Protein AF-A0A6J6IIJ8-F1 (afdb_monomer_lite)

pLDDT: mean 78.26, std 12.88, range [45.81, 94.62]

Secondary structure (DSSP, 8-state):
-HHHHHHHHHHHHHHHHHHHHHHHHHHTS-GGGHHHHHHHHHHHHHHHHHHHHHHHHHHHHHHHHHHHHHH-TT-PPTT--HHHHHH-THHHHTS-HHHHHHHHHHHHHHHHHHHHHHHHHHHHHHHHHHTS--PPP--HHHHHHHHH-PPP-

Sequence (153 aa):
MYYSLAMLLLGYGFGNTTQVLVLAAQNAVERKDIGVATSTATFMRQMGGTFGIAVFGSILVGTLTTSLAAAFPTGPPAGVSADRLTGSPAVIQQLPDVARIPVIDSFIHAIQTTFTWAIPVLIAAFILSLFLKEIRLAGRDDVVATAEEPAPA

Structure (mmCIF, N/CA/C/O backbone):
data_AF-A0A6J6IIJ8-F1
#
_entry.id   AF-A0A6J6IIJ8-F1
#
loop_
_atom_site.group_PDB
_atom_site.id
_atom_site.type_symbol
_atom_site.label_atom_id
_atom_site.label_alt_id
_atom_site.label_comp_id
_atom_site.label_asym_id
_atom_site.label_entity_id
_atom_site.label_seq_id
_atom_site.pdbx_PDB_ins_code
_atom_site.Cartn_x
_atom_site.Cartn_y
_atom_site.Cartn_z
_atom_site.occupancy
_atom_site.B_iso_or_equiv
_atom_site.auth_seq_id
_atom_site.auth_comp_id
_atom_site.auth_asym_id
_atom_site.auth_atom_id
_atom_site.pdbx_PDB_model_num
ATOM 1 N N . MET A 1 1 ? -16.213 11.006 -16.568 1.00 66.69 1 MET A N 1
ATOM 2 C CA . MET A 1 1 ? -17.469 10.683 -15.855 1.00 66.69 1 MET A CA 1
ATOM 3 C C . MET A 1 1 ? -17.392 9.337 -15.129 1.00 66.69 1 MET A C 1
ATOM 5 O O . MET A 1 1 ? -17.560 9.339 -13.921 1.00 66.69 1 MET A O 1
ATOM 9 N N . TYR A 1 2 ? -17.043 8.224 -15.794 1.00 79.31 2 TYR A N 1
ATOM 10 C CA . TYR A 1 2 ? -16.828 6.916 -15.135 1.00 79.31 2 TYR A CA 1
ATOM 11 C C . TYR A 1 2 ? -15.778 6.952 -14.004 1.00 79.31 2 TYR A C 1
ATOM 13 O O . TYR A 1 2 ? -16.074 6.587 -12.871 1.00 79.31 2 TYR A O 1
ATOM 21 N N . TYR A 1 3 ? -14.581 7.487 -14.277 1.00 76.44 3 TYR A N 1
ATOM 22 C CA . TYR A 1 3 ? -13.510 7.605 -13.275 1.00 76.44 3 TYR A CA 1
ATOM 23 C C . TYR A 1 3 ? -13.898 8.467 -12.064 1.00 76.44 3 TYR A C 1
ATOM 25 O O . TYR A 1 3 ? -13.532 8.160 -10.935 1.00 76.44 3 TYR A O 1
ATOM 33 N N . SER A 1 4 ? -14.680 9.524 -12.295 1.00 83.25 4 SER A N 1
ATOM 34 C CA . SER A 1 4 ? -15.170 10.435 -11.257 1.00 83.25 4 SER A CA 1
ATOM 35 C C . SER A 1 4 ? -16.128 9.723 -10.297 1.00 83.25 4 SER A C 1
ATOM 37 O O . SER A 1 4 ? -16.014 9.874 -9.084 1.00 83.25 4 SER A O 1
ATOM 39 N N . LEU A 1 5 ? -17.037 8.905 -10.839 1.00 87.25 5 LEU A N 1
ATOM 40 C CA . LEU A 1 5 ? -17.979 8.109 -10.052 1.00 87.25 5 LEU A CA 1
ATOM 41 C C . LEU A 1 5 ? -17.260 7.018 -9.244 1.00 87.25 5 LEU A C 1
ATOM 43 O O . LEU A 1 5 ? -17.572 6.818 -8.072 1.00 87.25 5 LEU A O 1
ATOM 47 N N . ALA A 1 6 ? -16.257 6.368 -9.840 1.00 79.50 6 ALA A N 1
ATOM 48 C CA . ALA A 1 6 ? -15.433 5.376 -9.152 1.00 79.50 6 ALA A CA 1
ATOM 49 C C . ALA A 1 6 ? -14.661 5.984 -7.967 1.00 79.50 6 ALA A C 1
ATOM 51 O O . ALA A 1 6 ? -14.645 5.399 -6.886 1.00 79.50 6 ALA A O 1
ATOM 52 N N . MET A 1 7 ? -14.076 7.177 -8.135 1.00 81.94 7 MET A N 1
ATOM 53 C CA . MET A 1 7 ? -13.394 7.878 -7.039 1.00 81.94 7 MET A CA 1
ATOM 54 C C . MET A 1 7 ? -14.350 8.329 -5.930 1.00 81.94 7 MET A C 1
ATOM 56 O O . MET A 1 7 ? -13.981 8.269 -4.758 1.00 81.94 7 MET A O 1
ATOM 60 N N . LEU A 1 8 ? -15.580 8.726 -6.273 1.00 86.88 8 LEU A N 1
ATOM 61 C CA . LEU A 1 8 ? -16.597 9.103 -5.289 1.00 86.88 8 LEU A CA 1
ATOM 62 C C . LEU A 1 8 ? -17.018 7.899 -4.433 1.00 86.88 8 LEU A C 1
ATOM 64 O O . LEU A 1 8 ? -17.037 8.001 -3.208 1.00 86.88 8 LEU A O 1
ATOM 68 N N . LEU A 1 9 ? -17.284 6.747 -5.058 1.00 83.00 9 LEU A N 1
ATOM 69 C CA . LEU A 1 9 ? -17.618 5.505 -4.349 1.00 83.00 9 LEU A CA 1
ATOM 70 C C . LEU A 1 9 ? -16.466 5.023 -3.455 1.00 83.00 9 LEU A C 1
ATOM 72 O O . LEU A 1 9 ? -16.700 4.657 -2.303 1.00 83.00 9 LEU A O 1
ATOM 76 N N . LEU A 1 10 ? -15.227 5.078 -3.957 1.00 80.56 10 LEU A N 1
ATOM 77 C CA . LEU A 1 10 ? -14.030 4.754 -3.175 1.00 80.56 10 LEU A CA 1
ATOM 78 C C . LEU A 1 10 ? -13.887 5.662 -1.950 1.00 80.56 10 LEU A C 1
ATOM 80 O O . LEU A 1 10 ? -13.707 5.166 -0.839 1.00 80.56 10 LEU A O 1
ATOM 84 N N . GLY A 1 11 ? -13.999 6.980 -2.140 1.00 79.38 11 GLY A N 1
ATOM 85 C CA . GLY A 1 11 ? -13.883 7.953 -1.053 1.00 79.38 11 GLY A CA 1
ATOM 86 C C . GLY A 1 11 ? -14.978 7.788 0.000 1.00 79.38 11 GLY A C 1
ATOM 87 O O . GLY A 1 11 ? -14.693 7.820 1.198 1.00 79.38 11 GLY A O 1
ATOM 88 N N . TYR A 1 12 ? -16.215 7.543 -0.438 1.00 83.19 12 TYR A N 1
ATOM 89 C CA . TYR A 1 12 ? -17.350 7.341 0.458 1.00 83.19 12 TYR A CA 1
ATOM 90 C C . TYR A 1 12 ? -17.191 6.084 1.323 1.00 83.19 12 TYR A C 1
ATOM 92 O O . TYR A 1 12 ? -17.363 6.149 2.541 1.00 83.19 12 TYR A O 1
ATOM 100 N N . GLY A 1 13 ? -16.806 4.955 0.717 1.00 76.44 13 GLY A N 1
ATOM 101 C CA . GLY A 1 13 ? -16.567 3.711 1.452 1.00 76.44 13 GLY A CA 1
ATOM 102 C C . GLY A 1 13 ? -15.425 3.846 2.459 1.00 76.44 13 GLY A C 1
ATOM 103 O O . GLY A 1 13 ? -15.590 3.529 3.636 1.00 76.44 13 GLY A O 1
ATOM 104 N N . PHE A 1 14 ? -14.290 4.396 2.021 1.00 75.81 14 PHE A N 1
ATOM 105 C CA . PHE A 1 14 ? -13.094 4.529 2.854 1.00 75.81 14 PHE A CA 1
ATOM 106 C C . PHE A 1 14 ? -13.317 5.442 4.074 1.00 75.81 14 PHE A C 1
ATOM 108 O O . PHE A 1 14 ? -12.867 5.137 5.184 1.00 75.81 14 PHE A O 1
ATOM 115 N N . GLY A 1 15 ? -14.064 6.540 3.900 1.00 75.19 15 GLY A N 1
ATOM 116 C CA . GLY A 1 15 ? -14.423 7.445 4.996 1.00 75.19 15 GLY A CA 1
ATOM 117 C C . GLY A 1 15 ? -15.288 6.769 6.062 1.00 75.19 15 GLY A C 1
ATOM 118 O O . GLY A 1 15 ? -15.020 6.910 7.257 1.00 75.19 15 GLY A O 1
ATOM 119 N N . ASN A 1 16 ? -16.273 5.976 5.632 1.00 74.19 16 ASN A N 1
ATOM 120 C CA . ASN A 1 16 ? -17.214 5.307 6.530 1.00 74.19 16 ASN A CA 1
ATOM 121 C C . ASN A 1 16 ? -16.529 4.197 7.352 1.00 74.19 16 ASN A C 1
ATOM 123 O O . ASN A 1 16 ? -16.671 4.140 8.573 1.00 74.19 16 ASN A O 1
ATOM 127 N N . THR A 1 17 ? -15.682 3.373 6.722 1.00 72.94 17 THR A N 1
ATOM 128 C CA . THR A 1 17 ? -14.963 2.283 7.410 1.00 72.94 17 THR A CA 1
ATOM 129 C C . THR A 1 17 ? -14.050 2.786 8.531 1.00 72.94 17 THR A C 1
ATOM 131 O O . THR A 1 17 ? -13.945 2.157 9.586 1.00 72.94 17 THR A O 1
ATOM 134 N N . THR A 1 18 ? -13.403 3.938 8.334 1.00 69.69 18 THR A N 1
ATOM 135 C CA . THR A 1 18 ? -12.423 4.462 9.297 1.00 69.69 18 THR A CA 1
ATOM 136 C C . THR A 1 18 ? -13.079 4.871 10.620 1.00 69.69 18 THR A C 1
ATOM 138 O O . THR A 1 18 ? -12.476 4.699 11.681 1.00 69.69 18 THR A O 1
ATOM 141 N N . GLN A 1 19 ? -14.313 5.383 10.573 1.00 74.19 19 GLN A N 1
ATOM 142 C CA . GLN A 1 19 ? -15.053 5.788 11.771 1.00 74.19 19 GLN A CA 1
ATOM 143 C C . GLN A 1 19 ? -15.699 4.600 12.485 1.00 74.19 19 GLN A C 1
ATOM 145 O O . GLN A 1 19 ? -15.623 4.517 13.711 1.00 74.19 19 GLN A O 1
ATOM 150 N N . VAL A 1 20 ? -16.270 3.653 11.735 1.00 75.62 20 VAL A N 1
ATOM 151 C CA . VAL A 1 20 ? -16.957 2.485 12.309 1.00 75.62 20 VAL A CA 1
ATOM 152 C C . VAL A 1 20 ? -16.013 1.641 13.168 1.00 75.62 20 VAL A C 1
ATOM 154 O O . VAL A 1 20 ? -16.387 1.243 14.268 1.00 75.62 20 VAL A O 1
ATOM 157 N N . LEU A 1 21 ? -14.768 1.426 12.728 1.00 71.31 21 LEU A N 1
ATOM 158 C CA . LEU A 1 21 ? -13.802 0.624 13.486 1.00 71.31 21 LEU A CA 1
ATOM 159 C C . LEU A 1 21 ? -13.421 1.269 14.828 1.00 71.31 21 LEU A C 1
ATOM 161 O O . LEU A 1 21 ? -13.313 0.582 15.842 1.00 71.31 21 LEU A O 1
ATOM 165 N N . VAL A 1 22 ? -13.228 2.592 14.839 1.00 74.62 22 VAL A N 1
ATOM 166 C CA . VAL A 1 22 ? -12.900 3.332 16.067 1.00 74.62 22 VAL A CA 1
ATOM 167 C C . VAL A 1 22 ? -14.086 3.301 17.023 1.00 74.62 22 VAL A C 1
ATOM 169 O O . VAL A 1 22 ? -13.903 3.016 18.203 1.00 74.62 22 VAL A O 1
ATOM 172 N N . LEU A 1 23 ? -15.298 3.521 16.511 1.00 76.31 23 LEU A N 1
ATOM 173 C CA . LEU A 1 23 ? -16.510 3.461 17.316 1.00 76.31 23 LEU A CA 1
ATOM 174 C C . LEU A 1 23 ? -16.721 2.058 17.904 1.00 76.31 23 LEU A C 1
ATOM 176 O O . LEU A 1 23 ? -17.024 1.939 19.087 1.00 76.31 23 LEU A O 1
ATOM 180 N N . ALA A 1 24 ? -16.506 0.995 17.128 1.00 74.62 24 ALA A N 1
ATOM 181 C CA . ALA A 1 24 ? -16.609 -0.381 17.613 1.00 74.62 24 ALA A CA 1
ATOM 182 C C . ALA A 1 24 ? -15.596 -0.677 18.734 1.00 74.62 24 ALA A C 1
ATOM 184 O O . ALA A 1 24 ? -15.968 -1.224 19.768 1.00 74.62 24 ALA A O 1
ATOM 185 N N . ALA A 1 25 ? -14.335 -0.255 18.574 1.00 74.00 25 ALA A N 1
ATOM 186 C CA . ALA A 1 25 ? -13.304 -0.427 19.599 1.00 74.00 25 ALA A CA 1
ATOM 187 C C . ALA A 1 25 ? -13.607 0.367 20.880 1.00 74.00 25 ALA A C 1
ATOM 189 O O . ALA A 1 25 ? -13.353 -0.117 21.979 1.00 74.00 25 ALA A O 1
ATOM 190 N N . GLN A 1 26 ? -14.169 1.570 20.749 1.00 75.06 26 GLN A N 1
ATOM 191 C CA . GLN A 1 26 ? -14.590 2.381 21.893 1.00 75.06 26 GLN A CA 1
ATOM 192 C C . GLN A 1 26 ? -15.797 1.777 22.623 1.00 75.06 26 GLN A C 1
ATOM 194 O O . GLN A 1 26 ? -15.852 1.854 23.844 1.00 75.06 26 GLN A O 1
ATOM 199 N N . ASN A 1 27 ? -16.732 1.146 21.902 1.00 74.06 27 ASN A N 1
ATOM 200 C CA . ASN A 1 27 ? -17.877 0.446 22.501 1.00 74.06 27 ASN A CA 1
ATOM 201 C C . ASN A 1 27 ? -17.495 -0.881 23.173 1.00 74.06 27 ASN A C 1
ATOM 203 O O . ASN A 1 27 ? -18.258 -1.402 23.978 1.00 74.06 27 ASN A O 1
ATOM 207 N N . ALA A 1 28 ? -16.323 -1.431 22.856 1.00 73.88 28 ALA A N 1
ATOM 208 C CA . ALA A 1 28 ? -15.837 -2.689 23.410 1.00 73.88 28 ALA A CA 1
ATOM 209 C C . ALA A 1 28 ? -15.256 -2.578 24.829 1.00 73.88 28 ALA A C 1
ATOM 211 O O . ALA A 1 28 ? -14.941 -3.604 25.434 1.00 73.88 28 ALA A O 1
ATOM 212 N N . VAL A 1 29 ? -15.045 -1.358 25.330 1.00 74.88 29 VAL A N 1
ATOM 213 C CA . VAL A 1 29 ? -14.287 -1.088 26.558 1.00 74.88 29 VAL A CA 1
ATOM 214 C C . VAL A 1 29 ? -15.051 -0.172 27.510 1.00 74.88 29 VAL A C 1
ATOM 216 O O . VAL A 1 29 ? -15.926 0.592 27.105 1.00 74.88 29 VAL A O 1
ATOM 219 N N . GLU A 1 30 ? -14.696 -0.212 28.794 1.00 77.75 30 GLU A N 1
ATOM 220 C CA . GLU A 1 30 ? -15.228 0.724 29.785 1.00 77.75 30 GLU A CA 1
ATOM 221 C C . GLU A 1 30 ? -14.785 2.170 29.493 1.00 77.75 30 GLU A C 1
ATOM 223 O O . GLU A 1 30 ? -13.717 2.416 28.927 1.00 77.75 30 GLU A O 1
ATOM 228 N N . ARG A 1 31 ? -15.571 3.162 29.945 1.00 73.38 31 ARG A N 1
ATOM 229 C CA . ARG A 1 31 ? -15.305 4.596 29.690 1.00 73.38 31 ARG A CA 1
ATOM 230 C C . ARG A 1 31 ? -13.902 5.052 30.100 1.00 73.38 31 ARG A C 1
ATOM 232 O O . ARG A 1 31 ? -13.340 5.932 29.451 1.00 73.38 31 ARG A O 1
ATOM 239 N N . LYS A 1 32 ? -13.341 4.453 31.153 1.00 80.12 32 LYS A N 1
ATOM 240 C CA . LYS A 1 32 ? -11.990 4.747 31.653 1.00 80.12 32 LYS A CA 1
ATOM 241 C C . LYS A 1 32 ? -10.880 4.332 30.672 1.00 80.12 32 LYS A C 1
ATOM 243 O O . LYS A 1 32 ? -9.816 4.942 30.676 1.00 80.12 32 LYS A O 1
ATOM 248 N N . ASP A 1 33 ? -11.159 3.374 29.786 1.00 83.31 33 ASP A N 1
ATOM 249 C CA . ASP A 1 33 ? -10.191 2.764 28.868 1.00 83.31 33 ASP A CA 1
ATOM 250 C C . ASP A 1 33 ? -10.364 3.221 27.404 1.00 83.31 33 ASP A C 1
ATOM 252 O O . ASP A 1 33 ? -9.606 2.807 26.524 1.00 83.31 33 ASP A O 1
ATOM 256 N N . ILE A 1 34 ? -11.303 4.137 27.122 1.00 83.88 34 ILE A N 1
ATOM 257 C CA . ILE A 1 34 ? -11.551 4.692 25.772 1.00 83.88 34 ILE A CA 1
ATOM 258 C C . ILE A 1 34 ? -10.276 5.290 25.154 1.00 83.88 34 ILE A C 1
ATOM 260 O O . ILE A 1 34 ? -10.044 5.160 23.945 1.00 83.88 34 ILE A O 1
ATOM 264 N N . GLY A 1 35 ? -9.425 5.922 25.972 1.00 84.06 35 GLY A N 1
ATOM 265 C CA . GLY A 1 35 ? -8.140 6.474 25.530 1.00 84.06 35 GLY A CA 1
ATOM 266 C C . GLY A 1 35 ? -7.161 5.394 25.054 1.00 84.06 35 GLY A C 1
ATOM 267 O O . GLY A 1 35 ? -6.507 5.565 24.020 1.00 84.06 35 GLY A O 1
ATOM 268 N N . VAL A 1 36 ? -7.117 4.254 25.751 1.00 86.12 36 VAL A N 1
ATOM 269 C CA . VAL A 1 36 ? -6.299 3.090 25.377 1.00 86.12 36 VAL A CA 1
ATOM 270 C C . VAL A 1 36 ? -6.856 2.448 24.109 1.00 86.12 36 VAL A C 1
ATOM 272 O O . VAL A 1 36 ? -6.104 2.239 23.159 1.00 86.12 36 VAL A O 1
ATOM 275 N N . ALA A 1 37 ? -8.170 2.222 24.031 1.00 80.31 37 ALA A N 1
ATOM 276 C CA . ALA A 1 37 ? -8.811 1.637 22.851 1.00 80.31 37 ALA A CA 1
ATOM 277 C C . ALA A 1 37 ? -8.592 2.478 21.582 1.00 80.31 37 ALA A C 1
ATOM 279 O O . ALA A 1 37 ? -8.224 1.946 20.533 1.00 80.31 37 ALA A O 1
ATOM 280 N N . THR A 1 38 ? -8.739 3.801 21.681 1.00 83.19 38 THR A N 1
ATOM 281 C CA . THR A 1 38 ? -8.532 4.719 20.548 1.00 83.19 38 THR A CA 1
ATOM 282 C C . THR A 1 38 ?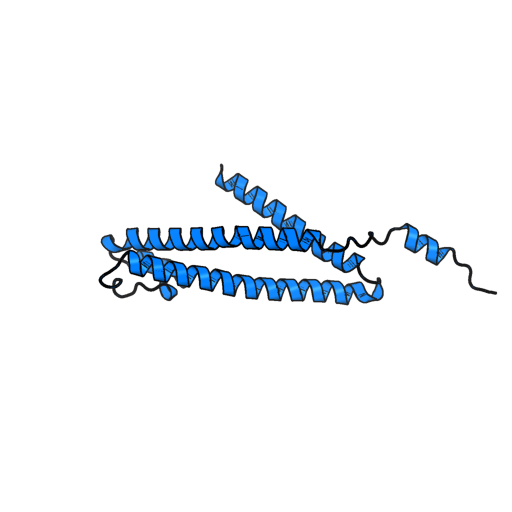 -7.071 4.735 20.089 1.00 83.19 38 THR A C 1
ATOM 284 O O . THR A 1 38 ? -6.791 4.719 18.884 1.00 83.19 38 THR A O 1
ATOM 287 N N . SER A 1 39 ? -6.132 4.737 21.039 1.00 88.38 39 SER A N 1
ATOM 288 C CA . SER A 1 39 ? -4.693 4.735 20.752 1.00 88.38 39 SER A CA 1
ATOM 289 C C . SER A 1 39 ? -4.251 3.416 20.124 1.00 88.38 39 SER A C 1
ATOM 291 O O . SER A 1 39 ? -3.573 3.431 19.098 1.00 88.38 39 SER A O 1
ATOM 293 N N . THR A 1 40 ? -4.708 2.279 20.656 1.00 86.44 40 THR A N 1
ATOM 294 C CA . THR A 1 40 ? -4.444 0.949 20.091 1.00 86.44 40 THR A CA 1
ATOM 295 C C . THR A 1 40 ? -5.031 0.813 18.688 1.00 86.44 40 THR A C 1
ATOM 297 O O . THR A 1 40 ? -4.329 0.372 17.779 1.00 86.44 40 THR A O 1
ATOM 300 N N . ALA A 1 41 ? -6.273 1.254 18.462 1.00 83.12 41 ALA A N 1
ATOM 301 C CA . ALA A 1 41 ? -6.882 1.236 17.130 1.00 83.12 41 ALA A CA 1
ATOM 302 C C . ALA A 1 41 ? -6.088 2.094 16.128 1.00 83.12 41 ALA A C 1
ATOM 304 O O . ALA A 1 41 ? -5.849 1.689 14.988 1.00 83.12 41 ALA A O 1
ATOM 305 N N . THR A 1 42 ? -5.623 3.266 16.562 1.00 86.12 42 THR A N 1
ATOM 306 C CA . THR A 1 42 ? -4.796 4.154 15.736 1.00 86.12 42 THR A CA 1
ATOM 307 C C . THR A 1 42 ? -3.426 3.547 15.440 1.00 86.12 42 THR A C 1
ATOM 309 O O . THR A 1 42 ? -2.975 3.608 14.296 1.00 86.12 42 THR A O 1
ATOM 312 N N . PHE A 1 43 ? -2.784 2.930 16.431 1.00 88.62 43 PHE A N 1
ATOM 313 C CA . PHE A 1 43 ? -1.506 2.242 16.270 1.00 88.62 43 PHE A CA 1
ATOM 314 C C . PHE A 1 43 ? -1.618 1.068 15.291 1.00 88.62 43 PHE A C 1
ATOM 316 O O . PHE A 1 43 ? -0.843 0.988 14.338 1.00 88.62 43 PHE A O 1
ATOM 323 N N . MET A 1 44 ? -2.634 0.215 15.452 1.00 86.56 44 MET A N 1
ATOM 324 C CA . MET A 1 44 ? -2.888 -0.910 14.545 1.00 86.56 44 MET A CA 1
ATOM 325 C C . MET A 1 44 ? -3.138 -0.438 13.112 1.00 86.56 44 MET A C 1
ATOM 327 O O . MET A 1 44 ? -2.626 -1.038 12.169 1.00 86.56 44 MET A O 1
ATOM 331 N N . ARG A 1 45 ? -3.853 0.680 12.935 1.00 84.00 45 ARG A N 1
ATOM 332 C CA . ARG A 1 45 ? -4.056 1.293 11.617 1.00 84.00 45 ARG A CA 1
ATOM 333 C C . ARG A 1 45 ? -2.749 1.788 11.001 1.00 84.00 45 ARG A C 1
ATOM 335 O O . ARG A 1 45 ? -2.526 1.556 9.818 1.00 84.00 45 ARG A O 1
ATOM 342 N N . GLN A 1 46 ? -1.896 2.462 11.769 1.00 90.94 46 GLN A N 1
ATOM 343 C CA . GLN A 1 46 ? -0.597 2.925 11.267 1.00 90.94 46 GLN A CA 1
ATOM 344 C C . GLN A 1 46 ? 0.300 1.746 10.881 1.00 90.94 46 GLN A C 1
ATOM 346 O O . GLN A 1 46 ? 0.876 1.741 9.795 1.00 90.94 46 GLN A O 1
ATOM 351 N N . MET A 1 47 ? 0.354 0.716 11.726 1.00 92.31 47 MET A N 1
ATOM 352 C CA . MET A 1 47 ? 1.116 -0.500 11.458 1.00 92.31 47 MET A CA 1
ATOM 353 C C . MET A 1 47 ? 0.597 -1.225 10.207 1.00 92.31 47 MET A C 1
ATOM 355 O O . MET A 1 47 ? 1.386 -1.586 9.336 1.00 92.31 47 MET A O 1
ATOM 359 N N . GLY A 1 48 ? -0.726 -1.362 10.072 1.00 87.94 48 GLY A N 1
ATOM 360 C CA . GLY A 1 48 ? -1.367 -1.923 8.883 1.00 87.94 48 GLY A CA 1
ATOM 361 C C . GLY A 1 48 ? -1.124 -1.090 7.622 1.00 87.94 48 GLY A C 1
ATOM 362 O O . GLY A 1 48 ? -0.880 -1.657 6.562 1.00 87.94 48 GLY A O 1
ATOM 363 N N . GLY A 1 49 ? -1.117 0.241 7.734 1.00 88.69 49 GLY A N 1
ATOM 364 C CA . GLY A 1 49 ? -0.794 1.149 6.632 1.00 88.69 49 GLY A CA 1
ATOM 365 C C . GLY A 1 49 ? 0.635 0.958 6.125 1.00 88.69 49 GLY A C 1
ATOM 366 O O . GLY A 1 49 ? 0.837 0.741 4.932 1.00 88.69 49 GLY A O 1
ATOM 367 N N . THR A 1 50 ? 1.619 0.959 7.025 1.00 93.50 50 THR A N 1
ATOM 368 C CA . THR A 1 50 ? 3.030 0.737 6.670 1.00 93.50 50 THR A CA 1
ATOM 369 C C . THR A 1 50 ? 3.253 -0.656 6.084 1.00 93.50 50 THR A C 1
ATOM 371 O O . THR A 1 50 ? 3.901 -0.790 5.046 1.00 93.50 50 THR A O 1
ATOM 374 N N . PHE A 1 51 ? 2.687 -1.691 6.710 1.00 93.75 51 PHE A N 1
ATOM 375 C CA . PHE A 1 51 ? 2.782 -3.063 6.213 1.00 93.75 51 PHE A CA 1
ATOM 376 C C . PHE A 1 51 ? 2.135 -3.207 4.830 1.00 93.75 51 PHE A C 1
ATOM 378 O O . PHE A 1 51 ? 2.735 -3.780 3.923 1.00 93.75 51 PHE A O 1
ATOM 385 N N . GLY A 1 52 ? 0.949 -2.624 4.642 1.00 90.81 52 GLY A N 1
ATOM 386 C CA . GLY A 1 52 ? 0.254 -2.608 3.361 1.00 90.81 52 GLY A CA 1
ATOM 387 C C . GLY A 1 52 ? 1.098 -1.958 2.268 1.00 90.81 52 GLY A C 1
ATOM 388 O O . GLY A 1 52 ? 1.321 -2.572 1.229 1.00 90.81 52 GLY A O 1
ATOM 389 N N . ILE A 1 53 ? 1.635 -0.759 2.515 1.00 92.62 53 ILE A N 1
ATOM 390 C CA . ILE A 1 53 ? 2.501 -0.061 1.552 1.00 92.62 53 ILE A CA 1
ATOM 391 C C . ILE A 1 53 ? 3.719 -0.919 1.184 1.00 92.62 53 ILE A C 1
ATOM 393 O O . ILE A 1 53 ? 4.052 -1.013 0.005 1.00 92.62 53 ILE A O 1
ATOM 397 N N . ALA A 1 54 ? 4.356 -1.577 2.155 1.00 94.12 54 ALA A N 1
ATOM 398 C CA . ALA A 1 54 ? 5.510 -2.435 1.897 1.00 94.12 54 ALA A CA 1
ATOM 399 C C . ALA A 1 54 ? 5.154 -3.644 1.014 1.00 94.12 54 ALA A C 1
ATOM 401 O O . ALA A 1 54 ? 5.845 -3.914 0.030 1.00 94.12 54 ALA A O 1
ATOM 402 N N . VAL A 1 55 ? 4.056 -4.343 1.320 1.00 94.62 55 VAL A N 1
ATOM 403 C CA . VAL A 1 55 ? 3.604 -5.510 0.547 1.00 94.62 55 VAL A CA 1
ATOM 404 C C . VAL A 1 55 ? 3.193 -5.104 -0.868 1.00 94.62 55 VAL A C 1
ATOM 406 O O . VAL A 1 55 ? 3.703 -5.664 -1.838 1.00 94.62 55 VAL A O 1
ATOM 409 N N . PHE A 1 56 ? 2.323 -4.101 -1.012 1.00 93.69 56 PHE A N 1
ATOM 410 C CA . PHE A 1 56 ? 1.871 -3.637 -2.328 1.00 93.69 56 PHE A CA 1
ATOM 411 C C . PHE A 1 56 ? 3.009 -3.014 -3.145 1.00 93.69 56 PHE A C 1
ATOM 413 O O . PHE A 1 56 ? 3.066 -3.211 -4.358 1.00 93.69 56 PHE A O 1
ATOM 420 N N . GLY A 1 57 ? 3.950 -2.321 -2.498 1.00 92.06 57 GLY A N 1
ATOM 421 C CA . GLY A 1 57 ? 5.163 -1.815 -3.139 1.00 92.06 57 GLY A CA 1
ATOM 422 C C . GLY A 1 57 ? 6.056 -2.942 -3.659 1.00 92.06 57 GLY A C 1
ATOM 423 O O . GLY A 1 57 ? 6.532 -2.874 -4.791 1.00 92.06 57 GLY A O 1
ATOM 424 N N . SER A 1 58 ? 6.221 -4.016 -2.882 1.00 94.06 58 SER A N 1
ATOM 425 C CA . SER A 1 58 ? 6.983 -5.197 -3.302 1.00 94.06 58 SER A CA 1
ATOM 426 C C . SER A 1 58 ? 6.322 -5.916 -4.485 1.00 94.06 58 SER A C 1
ATOM 428 O O . SER A 1 58 ? 7.005 -6.255 -5.452 1.00 94.06 58 SER A O 1
ATOM 430 N N . ILE A 1 59 ? 4.989 -6.054 -4.476 1.00 94.31 59 ILE A N 1
ATOM 431 C CA . ILE A 1 59 ? 4.219 -6.591 -5.613 1.00 94.31 59 ILE A CA 1
ATOM 432 C C . ILE A 1 59 ? 4.399 -5.708 -6.853 1.00 94.31 59 ILE A C 1
ATOM 434 O O . ILE A 1 59 ? 4.646 -6.233 -7.940 1.00 94.31 59 ILE A O 1
ATOM 438 N N . LEU A 1 60 ? 4.325 -4.381 -6.704 1.00 93.38 60 LEU A N 1
ATOM 439 C CA . LEU A 1 60 ? 4.496 -3.436 -7.809 1.00 93.38 60 LEU A CA 1
ATOM 440 C C . LEU A 1 60 ? 5.891 -3.544 -8.433 1.00 93.38 60 LEU A C 1
ATOM 442 O O . LEU A 1 60 ? 6.001 -3.723 -9.644 1.00 93.38 60 LEU A O 1
ATOM 446 N N . VAL A 1 61 ? 6.949 -3.467 -7.620 1.00 92.62 61 VAL A N 1
ATOM 447 C CA . VAL A 1 61 ? 8.340 -3.544 -8.094 1.00 92.62 61 VAL A CA 1
ATOM 448 C C . VAL A 1 61 ? 8.632 -4.916 -8.700 1.00 92.62 61 VAL A C 1
ATOM 450 O O . VAL A 1 61 ? 9.228 -4.992 -9.775 1.00 92.62 61 VAL A O 1
ATOM 453 N N . GLY A 1 62 ? 8.173 -6.000 -8.069 1.00 92.94 62 GLY A N 1
ATOM 454 C CA . GLY A 1 62 ? 8.350 -7.361 -8.581 1.00 92.94 62 GLY A CA 1
ATOM 455 C C . GLY A 1 62 ? 7.638 -7.587 -9.917 1.00 92.94 62 GLY A C 1
ATOM 456 O O . GLY A 1 62 ? 8.235 -8.107 -10.865 1.00 92.94 62 GLY A O 1
ATOM 457 N N . THR A 1 63 ? 6.391 -7.124 -10.035 1.00 92.56 63 THR A N 1
ATOM 458 C CA . THR A 1 63 ? 5.617 -7.223 -11.283 1.00 92.56 63 THR A CA 1
ATOM 459 C C . THR A 1 63 ? 6.227 -6.357 -12.379 1.00 92.56 63 THR A C 1
ATOM 461 O O . THR A 1 63 ? 6.367 -6.813 -13.513 1.00 92.56 63 THR A O 1
ATOM 464 N N . LEU A 1 64 ? 6.652 -5.135 -12.049 1.00 90.62 64 LEU A N 1
ATOM 465 C CA . LEU A 1 64 ? 7.307 -4.233 -12.993 1.00 90.62 64 LEU A CA 1
ATOM 466 C C . LEU A 1 64 ? 8.627 -4.817 -13.499 1.00 90.62 64 LEU A C 1
ATOM 468 O O . LEU A 1 64 ? 8.881 -4.800 -14.699 1.00 90.62 64 LEU A O 1
ATOM 472 N N . THR A 1 65 ? 9.438 -5.386 -12.607 1.00 90.31 65 THR A N 1
ATOM 473 C CA . THR A 1 65 ? 10.701 -6.047 -12.969 1.00 90.31 65 THR A CA 1
ATOM 474 C C . THR A 1 65 ? 10.458 -7.208 -13.930 1.00 90.31 65 THR A C 1
ATOM 476 O O . THR A 1 65 ? 11.127 -7.313 -14.956 1.00 90.31 65 THR A O 1
ATOM 479 N N . THR A 1 66 ? 9.455 -8.041 -13.639 1.00 91.25 66 THR A N 1
ATOM 480 C CA . THR A 1 66 ? 9.079 -9.183 -14.488 1.00 91.25 66 THR A CA 1
ATOM 481 C C . THR A 1 66 ? 8.552 -8.725 -15.851 1.00 91.25 66 THR A C 1
ATOM 483 O O . THR A 1 66 ? 8.936 -9.272 -16.883 1.00 91.25 66 THR A O 1
ATOM 486 N N . SER A 1 67 ? 7.723 -7.680 -15.870 1.00 89.31 67 SER A N 1
ATOM 487 C CA . SER A 1 67 ? 7.141 -7.124 -17.099 1.00 89.31 67 SER A CA 1
ATOM 488 C C . SER A 1 67 ? 8.206 -6.488 -17.993 1.00 89.31 67 SER A C 1
ATOM 490 O O . SER A 1 67 ? 8.222 -6.721 -19.198 1.00 89.31 67 SER A O 1
ATOM 492 N N . LEU A 1 68 ? 9.158 -5.757 -17.403 1.00 87.69 68 LEU A N 1
ATOM 493 C CA . LEU A 1 68 ? 10.295 -5.189 -18.129 1.00 87.69 68 LEU A CA 1
ATOM 494 C C . LEU A 1 68 ? 11.211 -6.275 -18.701 1.00 87.69 68 LEU A C 1
ATOM 496 O O . LEU A 1 68 ? 11.676 -6.134 -19.828 1.00 87.69 68 LEU A O 1
ATOM 500 N N . ALA A 1 69 ? 11.451 -7.361 -17.961 1.00 87.25 69 ALA A N 1
ATOM 501 C CA . ALA A 1 69 ? 12.234 -8.489 -18.463 1.00 87.25 69 ALA A CA 1
ATOM 502 C C . ALA A 1 69 ? 11.554 -9.175 -19.662 1.00 87.25 69 ALA A C 1
ATOM 504 O O . ALA A 1 69 ? 12.230 -9.558 -20.615 1.00 87.25 69 ALA A O 1
ATOM 505 N N . ALA A 1 70 ? 10.221 -9.281 -19.649 1.00 87.19 70 ALA A N 1
ATOM 506 C CA . ALA A 1 70 ? 9.451 -9.805 -20.776 1.00 87.19 70 ALA A CA 1
ATOM 507 C C . ALA A 1 70 ? 9.442 -8.848 -21.984 1.00 87.19 70 ALA A C 1
ATOM 509 O O . ALA A 1 70 ? 9.543 -9.295 -23.125 1.00 87.19 70 ALA A O 1
ATOM 510 N N . ALA A 1 71 ? 9.355 -7.536 -21.739 1.00 84.88 71 ALA A N 1
ATOM 511 C CA . ALA A 1 71 ? 9.362 -6.509 -22.781 1.00 84.88 71 ALA A CA 1
ATOM 512 C C . ALA A 1 71 ? 10.745 -6.310 -23.430 1.00 84.88 71 ALA A C 1
ATOM 514 O O . ALA A 1 71 ? 10.826 -5.924 -24.597 1.00 84.88 71 ALA A O 1
ATOM 515 N N . PHE A 1 72 ? 11.830 -6.594 -22.699 1.00 85.75 72 PHE A N 1
ATOM 516 C CA . PHE A 1 72 ? 13.211 -6.463 -23.171 1.00 85.75 72 PHE A CA 1
ATOM 517 C C . PHE A 1 72 ? 14.016 -7.760 -22.958 1.00 85.75 72 PHE A C 1
ATOM 519 O O . PHE A 1 72 ? 14.883 -7.812 -22.080 1.00 85.75 72 PHE A O 1
ATOM 526 N N . PRO A 1 73 ? 13.807 -8.799 -23.792 1.00 77.31 73 PRO A N 1
ATOM 527 C CA . PRO A 1 73 ? 14.483 -10.093 -23.641 1.00 77.31 73 PRO A CA 1
ATOM 528 C C . PRO A 1 73 ? 16.012 -10.015 -23.759 1.00 77.31 73 PRO A C 1
ATOM 530 O O . PRO A 1 73 ? 16.728 -10.835 -23.194 1.00 77.31 73 PRO A O 1
ATOM 533 N N . THR A 1 74 ? 16.526 -9.021 -24.490 1.00 79.25 74 THR A N 1
ATOM 534 C CA . THR A 1 74 ? 17.965 -8.767 -24.679 1.00 79.25 74 THR A CA 1
ATOM 535 C C . THR A 1 74 ? 18.571 -7.871 -23.594 1.00 79.25 74 THR A C 1
ATOM 537 O O . THR A 1 74 ? 19.730 -7.479 -23.702 1.00 79.25 74 THR A O 1
ATOM 540 N N . GLY A 1 75 ? 17.797 -7.539 -22.560 1.00 72.44 75 GLY A N 1
ATOM 541 C CA . GLY A 1 75 ? 18.172 -6.616 -21.497 1.00 72.44 75 GLY A CA 1
ATOM 542 C C . GLY A 1 75 ? 17.568 -5.220 -21.703 1.00 72.44 75 GLY A C 1
ATOM 543 O O . GLY A 1 75 ? 17.552 -4.714 -22.830 1.00 72.44 75 GLY A O 1
ATOM 544 N N . PRO A 1 76 ? 17.053 -4.586 -20.633 1.00 72.06 76 PRO A N 1
ATOM 545 C CA . PRO A 1 76 ? 16.477 -3.253 -20.720 1.00 72.06 76 PRO A CA 1
ATOM 546 C C . PRO A 1 76 ? 17.548 -2.197 -21.065 1.00 72.06 76 PRO A C 1
ATOM 548 O O . PRO A 1 76 ? 18.719 -2.365 -20.712 1.00 72.06 76 PRO A O 1
ATOM 551 N N . PRO A 1 77 ? 17.171 -1.089 -21.734 1.00 71.44 77 PRO A N 1
ATOM 552 C CA . PRO A 1 77 ? 18.092 0.002 -22.045 1.00 71.44 77 PRO A CA 1
ATOM 553 C C . PRO A 1 77 ? 18.767 0.574 -20.791 1.00 71.44 77 PRO A C 1
ATOM 555 O O . PRO A 1 77 ? 18.186 0.585 -19.703 1.00 71.44 77 PRO A O 1
ATOM 558 N N . ALA A 1 78 ? 19.982 1.109 -20.946 1.00 69.25 78 ALA A N 1
ATOM 559 C CA . ALA A 1 78 ? 20.710 1.736 -19.846 1.00 69.25 78 ALA A CA 1
ATOM 560 C C . ALA A 1 78 ? 19.859 2.831 -19.172 1.00 69.25 78 ALA A C 1
ATOM 562 O O . ALA A 1 78 ? 19.376 3.750 -19.829 1.00 69.25 78 ALA A O 1
ATOM 563 N N . GLY A 1 79 ? 19.672 2.720 -17.852 1.00 69.06 79 GLY A N 1
ATOM 564 C CA . GLY A 1 79 ? 18.851 3.646 -17.061 1.00 69.06 79 GLY A CA 1
ATOM 565 C C . GLY A 1 79 ? 17.418 3.178 -16.784 1.00 69.06 79 GLY A C 1
ATOM 566 O O . GLY A 1 79 ? 16.721 3.831 -16.006 1.00 69.06 79 GLY A O 1
ATOM 567 N N . VAL A 1 80 ? 16.995 2.040 -17.344 1.00 72.69 80 VAL A N 1
ATOM 568 C CA . VAL A 1 80 ? 15.667 1.455 -17.121 1.00 72.69 80 VAL A CA 1
ATOM 569 C C . VAL A 1 80 ? 15.753 0.340 -16.084 1.00 72.69 80 VAL A C 1
ATOM 571 O O . VAL A 1 80 ? 16.264 -0.744 -16.348 1.00 72.69 80 VAL A O 1
ATOM 574 N N . SER A 1 81 ? 15.232 0.604 -14.890 1.00 78.00 81 SER A N 1
ATOM 575 C CA . SER A 1 81 ? 15.052 -0.397 -13.838 1.00 78.00 81 SER A CA 1
ATOM 576 C C . SER A 1 81 ? 13.797 -0.090 -13.031 1.00 78.00 81 SER A C 1
ATOM 578 O O . SER A 1 81 ? 13.382 1.070 -12.943 1.00 78.00 81 SER A O 1
ATOM 580 N N . ALA A 1 82 ? 13.190 -1.124 -12.444 1.00 79.00 82 ALA A N 1
ATOM 581 C CA . ALA A 1 82 ? 11.959 -0.972 -11.675 1.00 79.00 82 ALA A CA 1
ATOM 582 C C . ALA A 1 82 ? 12.122 0.062 -10.549 1.00 79.00 82 ALA A C 1
ATOM 584 O O . ALA A 1 82 ? 11.313 0.982 -10.475 1.00 79.00 82 ALA A O 1
ATOM 585 N N . ASP A 1 83 ? 13.221 0.006 -9.786 1.00 80.75 83 ASP A N 1
ATOM 586 C CA . ASP A 1 83 ? 13.506 0.953 -8.696 1.00 80.75 83 ASP A CA 1
ATOM 587 C C . ASP A 1 83 ? 13.559 2.417 -9.159 1.00 80.75 83 ASP A C 1
ATOM 589 O O . ASP A 1 83 ? 13.039 3.318 -8.495 1.00 80.75 83 ASP A O 1
ATOM 593 N N . ARG A 1 84 ? 14.171 2.678 -10.324 1.00 77.75 84 ARG A N 1
ATOM 594 C CA . ARG A 1 84 ? 14.297 4.043 -10.858 1.00 77.75 84 ARG A CA 1
ATOM 595 C C . ARG A 1 84 ? 12.970 4.571 -11.378 1.00 77.75 84 ARG A C 1
ATOM 597 O O . ARG A 1 84 ? 12.671 5.747 -11.178 1.00 77.75 84 ARG A O 1
ATOM 604 N N . LEU A 1 85 ? 12.181 3.711 -12.015 1.00 79.25 85 LEU A N 1
ATOM 605 C CA . LEU A 1 85 ? 10.868 4.068 -12.546 1.00 79.25 85 LEU A CA 1
ATOM 606 C C . LEU A 1 85 ? 9.853 4.322 -11.428 1.00 79.25 85 LEU A C 1
ATOM 608 O O . LEU A 1 85 ? 9.051 5.246 -11.542 1.00 79.25 85 LEU A O 1
ATOM 612 N N . THR A 1 86 ? 9.912 3.565 -10.329 1.00 77.25 86 THR A N 1
ATOM 613 C CA . THR A 1 86 ? 9.067 3.816 -9.152 1.00 77.25 86 THR A CA 1
ATOM 614 C C . THR A 1 86 ? 9.508 5.045 -8.358 1.00 77.25 86 THR A C 1
ATOM 616 O O . THR A 1 86 ? 8.669 5.700 -7.748 1.00 77.25 86 THR A O 1
ATOM 619 N N . GLY A 1 87 ? 10.804 5.379 -8.369 1.00 77.12 87 GLY A N 1
ATOM 620 C CA . GLY A 1 87 ? 11.348 6.538 -7.655 1.00 77.12 87 GLY A CA 1
ATOM 621 C C . GLY A 1 87 ? 11.190 7.877 -8.385 1.00 77.12 87 GLY A C 1
ATOM 622 O O . GLY A 1 87 ? 11.106 8.917 -7.735 1.00 77.12 87 GLY A O 1
ATOM 623 N N . SER A 1 88 ? 11.153 7.886 -9.723 1.00 75.38 88 SER A N 1
ATOM 624 C CA . SER A 1 88 ? 10.968 9.117 -10.500 1.00 75.38 88 SER A CA 1
ATOM 625 C C . SER A 1 88 ? 10.308 8.864 -11.865 1.00 75.38 88 SER A C 1
ATOM 627 O O . SER A 1 88 ? 10.947 8.330 -12.776 1.00 75.38 88 SER A O 1
ATOM 629 N N . PRO A 1 89 ? 9.066 9.346 -12.078 1.00 67.50 89 PRO A N 1
ATOM 630 C CA . PRO A 1 89 ? 8.385 9.261 -13.373 1.00 67.50 89 PRO A CA 1
ATOM 631 C C . PRO A 1 89 ? 9.077 10.081 -14.470 1.00 67.50 89 PRO A C 1
ATOM 633 O O . PRO A 1 89 ? 8.883 9.823 -15.656 1.00 67.50 89 PRO A O 1
ATOM 636 N N . ALA A 1 90 ? 9.900 11.069 -14.096 1.00 70.25 90 ALA A N 1
ATOM 637 C CA . ALA A 1 90 ? 10.637 11.905 -15.042 1.00 70.25 90 ALA A CA 1
ATOM 638 C C . ALA A 1 90 ? 11.690 11.107 -15.826 1.00 70.25 90 ALA A C 1
ATOM 640 O O . ALA A 1 90 ? 12.049 11.500 -16.935 1.00 70.25 90 ALA A O 1
ATOM 641 N N . VAL A 1 91 ? 12.129 9.958 -15.297 1.00 70.69 91 VAL A N 1
ATOM 642 C CA . VAL A 1 91 ? 13.038 9.046 -16.002 1.00 70.69 91 VAL A CA 1
ATOM 643 C C . VAL A 1 91 ? 12.387 8.546 -17.288 1.00 70.69 91 VAL A C 1
ATOM 645 O O . VAL A 1 91 ? 13.067 8.502 -18.304 1.00 70.69 91 VAL A O 1
ATOM 648 N N . ILE A 1 92 ? 11.064 8.309 -17.290 1.00 67.62 92 ILE A N 1
ATOM 649 C CA . ILE A 1 92 ? 10.288 7.896 -18.476 1.00 67.62 92 ILE A CA 1
ATOM 650 C C . ILE A 1 92 ? 10.412 8.925 -19.606 1.00 67.62 92 ILE A C 1
ATOM 652 O O . ILE A 1 92 ? 10.402 8.566 -20.783 1.00 67.62 92 ILE A O 1
ATOM 656 N N . GLN A 1 93 ? 10.564 10.209 -19.260 1.00 70.06 93 GLN A N 1
ATOM 657 C CA . GLN A 1 93 ? 10.678 11.267 -20.256 1.00 70.06 93 GLN A CA 1
ATOM 658 C C . GLN A 1 93 ? 12.041 11.321 -20.949 1.00 70.06 93 GLN A C 1
ATOM 660 O O . GLN A 1 93 ? 12.135 11.856 -22.050 1.00 70.06 93 GLN A O 1
ATOM 665 N N . GLN A 1 94 ? 13.068 10.759 -20.313 1.00 71.19 94 GLN A N 1
ATOM 666 C CA . GLN A 1 94 ? 14.448 10.743 -20.798 1.00 71.19 94 GLN A CA 1
ATOM 667 C C . GLN A 1 94 ? 14.768 9.488 -21.624 1.00 71.19 94 GLN A C 1
ATOM 669 O O . GLN A 1 94 ? 15.875 9.371 -22.147 1.00 71.19 94 GLN A O 1
ATOM 674 N N . LEU A 1 95 ? 13.823 8.546 -21.750 1.00 67.38 95 LEU A N 1
ATOM 675 C CA . LEU A 1 95 ? 14.008 7.369 -22.592 1.00 67.38 95 LEU A CA 1
ATOM 676 C C . LEU A 1 95 ? 13.917 7.711 -24.088 1.00 67.38 95 LEU A C 1
ATOM 678 O O . LEU A 1 95 ? 13.099 8.549 -24.474 1.00 67.38 95 LEU A O 1
ATOM 682 N N . PRO A 1 96 ? 14.658 6.977 -24.940 1.00 70.25 96 PRO A N 1
ATOM 683 C CA . PRO A 1 96 ? 14.415 6.949 -26.379 1.00 70.25 96 PRO A CA 1
ATOM 684 C C . PRO A 1 96 ? 12.959 6.567 -26.681 1.00 70.25 96 PRO A C 1
ATOM 686 O O . PRO A 1 96 ? 12.424 5.646 -26.057 1.00 70.25 96 PRO A O 1
ATOM 689 N N . ASP A 1 97 ? 12.335 7.210 -27.672 1.00 69.25 97 ASP A N 1
ATOM 690 C CA . ASP A 1 97 ? 10.912 7.010 -28.009 1.00 69.25 97 ASP A CA 1
ATOM 691 C C . ASP A 1 97 ? 10.548 5.537 -28.263 1.00 69.25 97 ASP A C 1
ATOM 693 O O . ASP A 1 97 ? 9.464 5.084 -27.897 1.00 69.25 97 ASP A O 1
ATOM 697 N N . VAL A 1 98 ? 11.498 4.760 -28.796 1.00 71.56 98 VAL A N 1
ATOM 698 C CA . VAL A 1 98 ? 11.359 3.321 -29.075 1.00 71.56 98 VAL A CA 1
ATOM 699 C C . VAL A 1 98 ? 11.160 2.488 -27.799 1.00 71.56 98 VAL A C 1
ATOM 701 O O . VAL A 1 98 ? 10.446 1.490 -27.819 1.00 71.56 98 VAL A O 1
ATOM 704 N N . ALA A 1 99 ? 11.751 2.894 -26.672 1.00 74.88 99 ALA A N 1
ATOM 705 C CA . ALA A 1 99 ? 11.649 2.183 -25.395 1.00 74.88 99 ALA A CA 1
ATOM 706 C C . ALA A 1 99 ? 10.536 2.730 -24.485 1.00 74.88 99 ALA A C 1
ATOM 708 O O . ALA A 1 99 ? 10.150 2.076 -23.516 1.00 74.88 99 ALA A O 1
ATOM 709 N N . ARG A 1 100 ? 9.996 3.914 -24.791 1.00 78.19 100 ARG A N 1
ATOM 710 C CA . ARG A 1 100 ? 8.993 4.586 -23.958 1.00 78.19 100 ARG A CA 1
ATOM 711 C C . ARG A 1 100 ? 7.673 3.812 -23.889 1.00 78.19 100 ARG A C 1
ATOM 713 O O . ARG A 1 100 ? 7.133 3.650 -22.798 1.00 78.19 100 ARG A O 1
ATOM 720 N N . ILE A 1 101 ? 7.162 3.324 -25.022 1.00 82.00 101 ILE A N 1
ATOM 721 C CA . ILE A 1 101 ? 5.869 2.615 -25.070 1.00 82.00 101 ILE A CA 1
ATOM 722 C C . ILE A 1 101 ? 5.909 1.298 -24.270 1.00 82.00 101 ILE A C 1
ATOM 724 O O . ILE A 1 101 ? 5.066 1.147 -23.386 1.00 82.00 101 ILE A O 1
ATOM 728 N N . PRO A 1 102 ? 6.889 0.390 -24.468 1.00 83.00 102 PRO A N 1
ATOM 729 C CA . PRO A 1 102 ? 6.963 -0.854 -23.693 1.00 83.00 102 PRO A CA 1
ATOM 730 C C . PRO A 1 102 ? 7.141 -0.632 -22.184 1.00 83.00 102 PRO A C 1
ATOM 732 O O . PRO A 1 102 ? 6.612 -1.392 -21.372 1.00 83.00 102 PRO A O 1
ATOM 735 N N . VAL A 1 103 ? 7.868 0.421 -21.792 1.00 84.62 103 VAL A N 1
ATOM 736 C CA . VAL A 1 103 ? 8.049 0.784 -20.378 1.00 84.62 103 VAL A CA 1
ATOM 737 C C . VAL A 1 103 ? 6.747 1.285 -19.764 1.00 84.62 103 VAL A C 1
ATOM 739 O O . VAL A 1 103 ? 6.399 0.861 -18.663 1.00 84.62 103 VAL A O 1
ATOM 742 N N . ILE A 1 104 ? 6.014 2.159 -20.462 1.00 84.50 104 ILE A N 1
ATOM 743 C CA . ILE A 1 104 ? 4.705 2.639 -20.001 1.00 84.50 104 ILE A CA 1
ATOM 744 C C . ILE A 1 104 ? 3.729 1.469 -19.874 1.00 84.50 104 ILE A C 1
ATOM 746 O O . ILE A 1 104 ? 3.049 1.368 -18.858 1.00 84.50 104 ILE A O 1
ATOM 750 N N . ASP A 1 105 ? 3.692 0.573 -20.858 1.00 87.44 105 ASP A N 1
ATOM 751 C CA . ASP A 1 105 ? 2.802 -0.589 -20.840 1.00 87.44 105 ASP A CA 1
ATO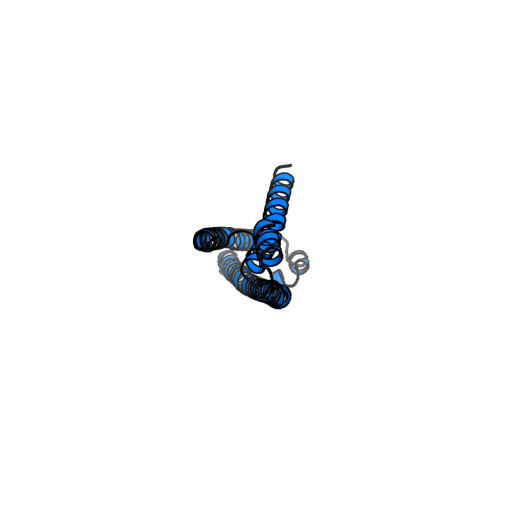M 752 C C . ASP A 1 105 ? 3.126 -1.534 -19.671 1.00 87.44 105 ASP A C 1
ATOM 754 O O . ASP A 1 105 ? 2.247 -1.888 -18.885 1.00 87.44 105 ASP A O 1
ATOM 758 N N . SER A 1 106 ? 4.415 -1.816 -19.447 1.00 87.75 106 SER A N 1
ATOM 759 C CA . SER A 1 106 ? 4.890 -2.582 -18.283 1.00 87.75 106 SER A CA 1
ATOM 760 C C . SER A 1 106 ? 4.510 -1.921 -16.954 1.00 87.75 106 SER A C 1
ATOM 762 O O . SER A 1 106 ? 4.137 -2.597 -15.995 1.00 87.75 106 SER A O 1
ATOM 764 N N . PHE A 1 107 ? 4.588 -0.591 -16.882 1.00 87.62 107 PHE A N 1
ATOM 765 C CA . PHE A 1 107 ? 4.230 0.176 -15.690 1.00 87.62 107 PHE A CA 1
ATOM 766 C C . PHE A 1 107 ? 2.723 0.152 -15.419 1.00 87.62 107 PHE A C 1
ATOM 768 O O . PHE A 1 107 ? 2.302 -0.077 -14.284 1.00 87.62 107 PHE A O 1
ATOM 775 N N . ILE A 1 108 ? 1.908 0.329 -16.461 1.00 89.44 108 ILE A N 1
ATOM 776 C CA . ILE A 1 108 ? 0.449 0.209 -16.382 1.00 89.44 108 ILE A CA 1
ATOM 777 C C . ILE A 1 108 ? 0.070 -1.202 -15.925 1.00 89.44 108 ILE A C 1
ATOM 779 O O . ILE A 1 108 ? -0.725 -1.341 -14.993 1.00 89.44 108 ILE A O 1
ATOM 783 N N . HIS A 1 109 ? 0.675 -2.233 -16.517 1.00 92.06 109 HIS A N 1
ATOM 784 C CA . HIS A 1 109 ? 0.431 -3.624 -16.151 1.00 92.06 109 HIS A CA 1
ATOM 785 C C . HIS A 1 109 ? 0.791 -3.910 -14.686 1.00 92.06 109 HIS A C 1
ATOM 787 O O . HIS A 1 109 ? 0.016 -4.542 -13.962 1.00 92.06 109 HIS A O 1
ATOM 793 N N . ALA A 1 110 ? 1.928 -3.393 -14.213 1.00 91.31 110 ALA A N 1
ATOM 794 C CA . ALA A 1 110 ? 2.339 -3.537 -12.822 1.00 91.31 110 ALA A CA 1
ATOM 795 C C . ALA A 1 110 ? 1.347 -2.862 -11.863 1.00 91.31 110 ALA A C 1
ATOM 797 O O . ALA A 1 110 ? 0.931 -3.478 -10.882 1.00 91.31 110 ALA A O 1
ATOM 798 N N . ILE A 1 111 ? 0.901 -1.639 -12.169 1.00 90.62 111 ILE A N 1
ATOM 799 C CA . ILE A 1 111 ? -0.123 -0.945 -11.375 1.00 90.62 111 ILE A CA 1
ATOM 800 C C . ILE A 1 111 ? -1.419 -1.758 -11.338 1.00 90.62 111 ILE A C 1
ATOM 802 O O . ILE A 1 111 ? -1.942 -2.029 -10.258 1.00 90.62 111 ILE A O 1
ATOM 806 N N . GLN A 1 112 ? -1.935 -2.175 -12.495 1.00 91.00 112 GLN A N 1
ATOM 807 C CA . GLN A 1 112 ? -3.179 -2.945 -12.581 1.00 91.00 112 GLN A CA 1
ATOM 808 C C . GLN A 1 112 ? -3.100 -4.256 -11.796 1.00 91.00 112 GLN A C 1
ATOM 810 O O . GLN A 1 112 ? -4.044 -4.612 -11.086 1.00 91.00 112 GLN A O 1
ATOM 815 N N . THR A 1 113 ? -1.963 -4.944 -11.868 1.00 92.38 113 THR A N 1
ATOM 816 C CA . THR A 1 113 ? -1.719 -6.178 -11.117 1.00 92.38 113 THR A CA 1
ATOM 817 C C . THR A 1 113 ? -1.730 -5.919 -9.612 1.00 92.38 113 THR A C 1
ATOM 819 O O . THR A 1 113 ? -2.443 -6.606 -8.879 1.00 92.38 113 THR A O 1
ATOM 822 N N . THR A 1 114 ? -1.031 -4.883 -9.141 1.00 91.81 114 THR A N 1
ATOM 823 C CA . THR A 1 114 ? -1.027 -4.491 -7.722 1.00 91.81 114 THR A CA 1
ATOM 824 C C . THR A 1 114 ? -2.429 -4.134 -7.220 1.00 91.81 114 THR A C 1
ATOM 826 O O . THR A 1 114 ? -2.822 -4.566 -6.137 1.00 91.81 114 THR A O 1
ATOM 829 N N . PHE A 1 115 ? -3.226 -3.406 -8.009 1.00 88.56 115 PHE A N 1
ATOM 830 C CA . PHE A 1 115 ? -4.620 -3.101 -7.661 1.00 88.56 115 PHE A CA 1
ATOM 831 C C . PHE A 1 115 ? -5.520 -4.341 -7.669 1.00 88.56 115 PHE A C 1
ATOM 833 O O . PHE A 1 115 ? -6.409 -4.458 -6.829 1.00 88.56 115 PHE A O 1
ATOM 840 N N . THR A 1 116 ? -5.279 -5.295 -8.566 1.00 91.12 116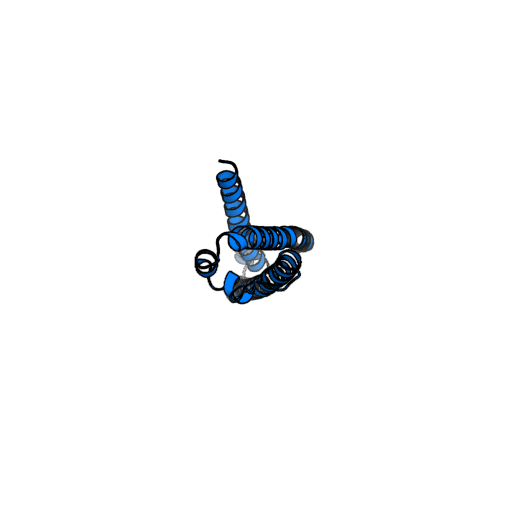 THR A N 1
ATOM 841 C CA . THR A 1 116 ? -6.023 -6.563 -8.588 1.00 91.12 116 THR A CA 1
ATOM 842 C C . THR A 1 116 ? -5.743 -7.378 -7.327 1.00 91.12 116 THR A C 1
ATOM 844 O O . THR A 1 116 ? -6.670 -7.951 -6.761 1.00 91.12 116 THR A O 1
ATOM 847 N N . TRP A 1 117 ? -4.510 -7.345 -6.810 1.00 92.56 117 TRP A N 1
ATOM 848 C CA . TRP A 1 117 ? -4.158 -7.921 -5.507 1.00 92.56 117 TRP A CA 1
ATOM 849 C C . TRP A 1 117 ? -4.852 -7.243 -4.317 1.00 92.56 117 TRP A C 1
ATOM 851 O O . TRP A 1 117 ? -4.999 -7.867 -3.268 1.00 92.56 117 TRP A O 1
ATOM 861 N N . ALA A 1 118 ? -5.347 -6.010 -4.461 1.00 87.44 118 ALA A N 1
ATOM 862 C CA . ALA A 1 118 ? -6.147 -5.379 -3.413 1.00 87.44 118 ALA A CA 1
ATOM 863 C C . ALA A 1 118 ? -7.526 -6.044 -3.252 1.00 87.44 118 ALA A C 1
ATOM 865 O O . ALA A 1 118 ? -8.061 -6.067 -2.147 1.00 87.44 118 ALA A O 1
ATOM 866 N N . ILE A 1 119 ? -8.086 -6.637 -4.313 1.00 90.31 119 ILE A N 1
ATOM 867 C CA . ILE A 1 119 ? -9.394 -7.311 -4.281 1.00 90.31 119 ILE A CA 1
ATOM 868 C C . ILE A 1 119 ? -9.423 -8.477 -3.275 1.00 90.31 119 ILE A C 1
ATOM 870 O O . ILE A 1 119 ? -10.265 -8.441 -2.376 1.00 90.31 119 ILE A O 1
ATOM 874 N N . PRO A 1 120 ? -8.536 -9.494 -3.342 1.00 93.19 120 PRO A N 1
ATOM 875 C CA . PRO A 1 120 ? -8.544 -10.584 -2.370 1.00 93.19 120 PRO A CA 1
ATOM 876 C C . PRO A 1 120 ? -8.235 -10.101 -0.949 1.00 93.19 120 PRO A C 1
ATOM 878 O O . PRO A 1 120 ? -8.800 -10.635 0.001 1.00 93.19 120 PRO A O 1
ATOM 881 N N . VAL A 1 121 ? -7.405 -9.063 -0.785 1.00 89.94 121 VAL A N 1
ATOM 882 C CA . VAL A 1 121 ? -7.134 -8.456 0.529 1.00 89.94 121 VAL A CA 1
ATOM 883 C C . VAL A 1 121 ? -8.396 -7.812 1.109 1.00 89.94 121 VAL A C 1
ATOM 885 O O . VAL A 1 121 ? -8.701 -8.016 2.283 1.00 89.94 121 VAL A O 1
ATOM 888 N N . LEU A 1 122 ? -9.166 -7.086 0.295 1.00 86.62 122 LEU A N 1
ATOM 889 C CA . LEU A 1 122 ? -10.445 -6.500 0.703 1.00 86.62 122 LEU A CA 1
ATOM 890 C C . LEU A 1 122 ? -11.486 -7.573 1.028 1.00 86.62 122 LEU A C 1
ATOM 892 O O . LEU A 1 122 ? -12.192 -7.445 2.024 1.00 86.62 122 LEU A O 1
ATOM 896 N N . ILE A 1 123 ? -11.556 -8.644 0.234 1.00 90.25 123 ILE A N 1
ATOM 897 C CA . ILE A 1 123 ? -12.434 -9.789 0.511 1.00 90.25 123 ILE A CA 1
ATOM 898 C C . ILE A 1 123 ? -12.040 -10.447 1.838 1.00 90.25 1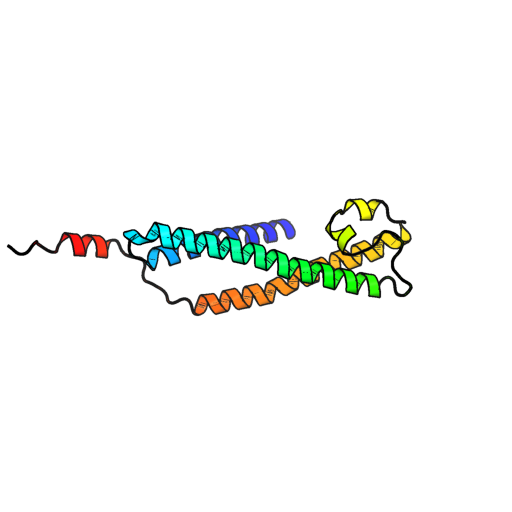23 ILE A C 1
ATOM 900 O O . ILE A 1 123 ? -12.909 -10.709 2.665 1.00 90.25 123 ILE A O 1
ATOM 904 N N . ALA A 1 124 ? -10.748 -10.669 2.086 1.00 90.62 124 ALA A N 1
ATOM 905 C CA . ALA A 1 124 ? -10.268 -11.229 3.346 1.00 90.62 124 ALA A CA 1
ATOM 906 C C . ALA A 1 124 ? -10.598 -10.317 4.538 1.00 90.62 124 ALA A C 1
ATOM 908 O O . ALA A 1 124 ? -11.089 -10.802 5.555 1.00 90.62 124 ALA A O 1
ATOM 909 N N . ALA A 1 125 ? -10.397 -9.001 4.406 1.00 84.88 125 ALA A N 1
ATOM 910 C CA . ALA A 1 125 ? -10.760 -8.024 5.432 1.00 84.88 125 ALA A CA 1
ATOM 911 C C . ALA A 1 125 ? -12.273 -8.007 5.702 1.00 84.88 125 ALA A C 1
ATOM 913 O O . ALA A 1 125 ? -12.696 -7.962 6.856 1.00 84.88 125 ALA A O 1
ATOM 914 N N . PHE A 1 126 ? -13.087 -8.100 4.649 1.00 85.69 126 PHE A N 1
ATOM 915 C CA . PHE A 1 126 ? -14.538 -8.209 4.756 1.00 85.69 126 PHE A CA 1
ATOM 916 C C . PHE A 1 126 ? -14.957 -9.495 5.477 1.00 85.69 126 PHE A C 1
ATOM 918 O O . PHE A 1 126 ? -15.754 -9.435 6.408 1.00 85.69 126 PHE A O 1
ATOM 925 N N . ILE A 1 127 ? -14.371 -10.643 5.120 1.00 89.88 127 ILE A N 1
ATOM 926 C CA . ILE A 1 127 ? -14.627 -11.919 5.800 1.00 89.88 127 ILE A CA 1
ATOM 927 C C . ILE A 1 127 ? -14.223 -11.826 7.272 1.00 89.88 127 ILE A C 1
ATOM 929 O O . ILE A 1 127 ? -15.033 -12.165 8.127 1.00 89.88 127 ILE A O 1
ATOM 933 N N . LEU A 1 128 ? -13.026 -11.318 7.591 1.00 84.88 128 LEU A N 1
ATOM 934 C CA . LEU A 1 128 ? -12.589 -11.109 8.978 1.00 84.88 128 LEU A CA 1
ATOM 935 C C . LEU A 1 128 ? -13.555 -10.202 9.750 1.00 84.88 128 LEU A C 1
ATOM 937 O O . LEU A 1 128 ? -13.825 -10.458 10.921 1.00 84.88 128 LEU A O 1
ATOM 941 N N . SER A 1 129 ? -14.109 -9.179 9.095 1.00 82.25 129 SER A N 1
ATOM 942 C CA . SER A 1 129 ? -15.108 -8.300 9.702 1.00 82.25 129 SER A CA 1
ATOM 943 C C . SER A 1 129 ? -16.393 -9.035 10.082 1.00 82.25 129 SER A C 1
ATOM 945 O O . SER A 1 129 ? -17.043 -8.616 11.034 1.00 82.25 129 SER A O 1
ATOM 947 N N . LEU A 1 130 ? -16.765 -10.119 9.393 1.00 83.38 130 LEU A N 1
ATOM 948 C CA . LEU A 1 130 ? -17.927 -10.935 9.773 1.00 83.38 130 LEU A CA 1
ATOM 949 C C . LEU A 1 130 ? -17.687 -11.733 11.065 1.00 83.38 130 LEU A C 1
ATOM 951 O O . LEU A 1 130 ? -18.644 -12.115 11.729 1.00 83.38 130 LEU A O 1
ATOM 955 N N . PHE A 1 131 ? -16.425 -11.971 11.439 1.00 82.62 131 PHE A N 1
ATOM 956 C CA . PHE A 1 131 ? -16.059 -12.630 12.696 1.00 82.62 131 PHE A CA 1
ATOM 957 C C . PHE A 1 131 ? -15.898 -11.651 13.865 1.00 82.62 131 PHE A C 1
ATOM 959 O O . PHE A 1 131 ? -15.724 -12.097 15.003 1.00 82.62 131 PHE A O 1
ATOM 966 N N . LEU A 1 132 ? -15.951 -10.333 13.624 1.00 72.88 132 LEU A N 1
ATOM 967 C CA . LEU A 1 132 ? -15.970 -9.370 14.720 1.00 72.88 132 LEU A CA 1
ATOM 968 C C . LEU A 1 132 ? -17.263 -9.559 15.516 1.00 72.88 132 LEU A C 1
ATOM 970 O O . LEU A 1 132 ? -18.365 -9.357 15.009 1.00 72.88 132 LEU A O 1
ATOM 974 N N . LYS A 1 133 ? -17.115 -9.948 16.785 1.00 59.72 133 LYS A N 1
ATOM 975 C CA . LYS A 1 133 ? -18.239 -10.085 17.706 1.00 59.72 133 LYS A CA 1
ATOM 976 C C . LYS A 1 133 ? -18.869 -8.709 17.908 1.00 59.72 133 LYS A C 1
ATOM 978 O O . LYS A 1 133 ? -18.201 -7.787 18.366 1.00 59.72 133 LYS A O 1
ATOM 983 N N . GLU A 1 134 ? -20.143 -8.587 17.557 1.00 58.59 134 GLU A N 1
ATOM 984 C CA . GLU A 1 134 ? -20.925 -7.373 17.762 1.00 58.59 134 GLU A CA 1
ATOM 985 C C . GLU A 1 134 ? -21.050 -7.112 19.269 1.00 58.59 134 GLU A C 1
ATOM 987 O O . GLU A 1 134 ? -21.663 -7.887 20.008 1.00 58.59 134 GLU A O 1
ATOM 992 N N . ILE A 1 135 ? -20.408 -6.048 19.745 1.00 58.16 135 ILE A N 1
ATOM 993 C CA . ILE A 1 135 ? -20.557 -5.579 21.121 1.00 58.16 135 ILE A CA 1
ATOM 994 C C . ILE A 1 135 ? -21.634 -4.507 21.062 1.00 58.16 135 ILE A C 1
ATOM 996 O O . ILE A 1 135 ? -21.512 -3.556 20.287 1.00 58.16 135 ILE A O 1
ATOM 1000 N N . ARG A 1 136 ? -22.726 -4.705 21.812 1.00 48.47 136 ARG A N 1
ATOM 1001 C CA . ARG A 1 136 ? -23.836 -3.748 21.829 1.00 48.47 136 ARG A CA 1
ATOM 1002 C C . ARG A 1 136 ? -23.287 -2.372 22.179 1.00 48.47 136 ARG A C 1
ATOM 1004 O O . ARG A 1 136 ? -22.482 -2.245 23.097 1.00 48.47 136 ARG A O 1
ATOM 1011 N N . LEU A 1 137 ? -23.739 -1.368 21.431 1.00 50.19 137 LEU A N 1
ATOM 1012 C CA . LEU A 1 137 ? -23.499 0.033 21.748 1.00 50.19 137 LEU A CA 1
ATOM 1013 C C . LEU A 1 137 ? -23.862 0.246 23.223 1.00 50.19 137 LEU A C 1
ATOM 1015 O O . LEU A 1 137 ? -24.997 -0.072 23.585 1.00 50.19 137 LEU A O 1
ATOM 1019 N N . ALA A 1 138 ? -22.928 0.733 24.049 1.00 51.66 138 ALA A N 1
ATOM 1020 C CA . ALA A 1 138 ? -23.224 1.065 25.442 1.00 51.66 138 ALA A CA 1
ATOM 1021 C C . ALA A 1 138 ? -24.317 2.138 25.429 1.00 51.66 138 ALA A C 1
ATOM 1023 O O . ALA A 1 138 ? -24.101 3.288 25.020 1.00 51.66 138 ALA A O 1
ATOM 1024 N N . GLY A 1 139 ? -25.530 1.700 25.732 1.00 46.12 139 GLY A N 1
ATOM 1025 C CA . GLY A 1 139 ? -26.743 2.460 25.532 1.00 46.12 139 GLY A CA 1
ATOM 1026 C C . GLY A 1 139 ? -26.904 3.461 26.656 1.00 46.12 139 GLY A C 1
ATOM 1027 O O . GLY A 1 139 ? -26.420 3.282 27.770 1.00 46.12 139 GLY A O 1
ATOM 1028 N N . ARG A 1 140 ? -27.653 4.525 26.382 1.00 47.78 140 ARG A N 1
ATOM 1029 C CA . ARG A 1 140 ? -28.109 5.491 27.389 1.00 47.78 140 ARG A CA 1
ATOM 1030 C C . ARG A 1 140 ? -28.809 4.824 28.590 1.00 47.78 140 ARG A C 1
ATOM 1032 O O . ARG A 1 140 ? -28.871 5.443 29.644 1.00 47.78 140 ARG A O 1
ATOM 1039 N N . ASP A 1 141 ? -29.254 3.579 28.445 1.00 46.56 141 ASP A N 1
ATOM 1040 C CA . ASP A 1 141 ? -29.885 2.769 29.489 1.00 46.56 141 ASP A CA 1
ATOM 1041 C C . ASP A 1 141 ? -28.883 2.306 30.567 1.00 46.56 141 ASP A C 1
ATOM 1043 O O . ASP A 1 141 ? -29.239 2.243 31.742 1.00 46.56 141 ASP A O 1
ATOM 1047 N N . ASP A 1 142 ? -27.605 2.110 30.217 1.00 52.22 142 ASP A N 1
ATOM 1048 C CA . ASP A 1 142 ? -26.554 1.691 31.161 1.00 52.22 142 ASP A CA 1
ATOM 1049 C C . ASP A 1 142 ? -26.203 2.826 32.142 1.00 52.22 142 ASP A C 1
ATOM 1051 O O . ASP A 1 142 ? -25.916 2.597 33.314 1.00 52.22 142 ASP A O 1
ATOM 1055 N N . VAL A 1 143 ? -26.280 4.077 31.667 1.00 51.34 143 VAL A N 1
ATOM 1056 C CA . VAL A 1 143 ? -26.048 5.294 32.469 1.00 51.34 143 VAL A CA 1
ATOM 1057 C C . VAL A 1 143 ? -27.208 5.560 33.431 1.00 51.34 143 VAL A C 1
ATOM 1059 O O . VAL A 1 143 ? -26.992 6.118 34.505 1.00 51.34 143 VAL A O 1
ATOM 1062 N N . VAL A 1 144 ? -28.430 5.163 33.061 1.00 50.69 144 VAL A N 1
ATOM 1063 C CA . VAL A 1 144 ? -29.611 5.288 33.927 1.00 50.69 144 VAL A CA 1
ATOM 1064 C C . VAL A 1 144 ? -29.594 4.197 35.003 1.00 50.69 144 VAL A C 1
ATOM 1066 O O . VAL A 1 144 ? -29.826 4.510 36.166 1.00 50.69 144 VAL A O 1
ATOM 1069 N N . ALA A 1 145 ? -29.191 2.966 34.665 1.00 51.12 145 ALA A N 1
ATOM 1070 C CA . ALA A 1 145 ? -29.110 1.859 35.621 1.00 51.12 145 ALA A CA 1
ATOM 1071 C C . ALA A 1 145 ? -28.090 2.092 36.754 1.00 51.12 145 ALA A C 1
ATOM 1073 O O . ALA A 1 145 ? -28.386 1.793 37.906 1.00 51.12 145 ALA A O 1
ATOM 1074 N N . THR A 1 146 ? -26.916 2.678 36.473 1.00 54.38 146 THR A N 1
ATOM 1075 C CA . THR A 1 146 ? -25.941 3.013 37.538 1.00 54.38 146 THR A CA 1
ATOM 1076 C C . THR A 1 146 ? -26.360 4.228 38.376 1.00 54.38 146 THR A C 1
ATOM 1078 O O . THR A 1 146 ? -25.864 4.410 39.484 1.00 54.38 146 THR A O 1
ATOM 1081 N N . ALA A 1 147 ? -27.250 5.083 37.861 1.00 54.81 147 ALA A N 1
ATOM 1082 C CA . ALA A 1 147 ? -27.759 6.249 38.583 1.00 54.81 147 ALA A CA 1
ATOM 1083 C C . ALA A 1 147 ? -28.959 5.921 39.495 1.00 54.81 147 ALA A C 1
ATOM 1085 O O . ALA A 1 147 ? -29.257 6.703 40.397 1.00 54.81 147 ALA A O 1
ATOM 1086 N N . GLU A 1 148 ? -29.634 4.789 39.271 1.00 52.56 148 GLU A N 1
ATOM 1087 C CA . GLU A 1 148 ? -30.793 4.340 40.055 1.00 52.56 148 GLU A CA 1
ATOM 1088 C C . GLU A 1 148 ? -30.452 3.383 41.207 1.00 52.56 148 GLU A C 1
ATOM 109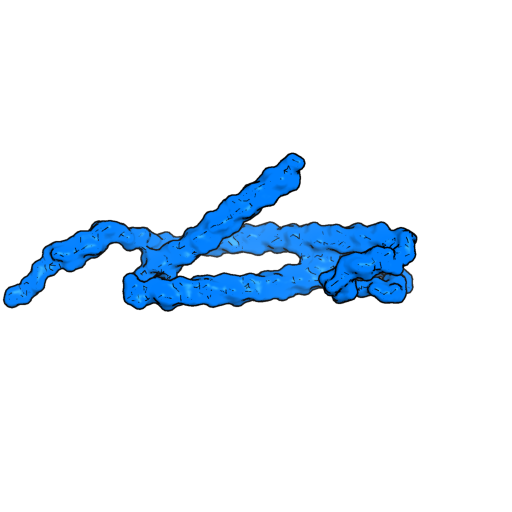0 O O . GLU A 1 148 ? -31.331 3.117 42.023 1.00 52.56 148 GLU A O 1
ATOM 1095 N N . GLU A 1 149 ? -29.213 2.887 41.329 1.00 45.81 149 GLU A N 1
ATOM 1096 C CA . GLU A 1 149 ? -28.819 2.034 42.459 1.00 45.81 149 GLU A CA 1
ATOM 1097 C C . GLU A 1 149 ? -28.612 2.896 43.724 1.00 45.81 149 GLU A C 1
ATOM 1099 O O . GLU A 1 149 ? -27.634 3.649 43.807 1.00 45.81 149 GLU A O 1
ATOM 1104 N N . PRO A 1 150 ? -29.522 2.854 44.720 1.00 51.16 150 PRO A N 1
ATOM 1105 C CA . PRO A 1 150 ? -29.393 3.668 45.918 1.00 51.16 150 PRO A CA 1
ATOM 1106 C C . PRO A 1 150 ? -28.257 3.105 46.771 1.00 51.16 150 PRO A C 1
ATOM 1108 O O . PRO A 1 150 ? -28.185 1.898 47.003 1.00 51.16 150 PRO A O 1
ATOM 1111 N N . ALA A 1 151 ? -27.390 3.988 47.269 1.00 53.19 151 ALA A N 1
ATOM 1112 C CA . ALA A 1 151 ? -26.351 3.627 48.226 1.00 53.19 151 ALA A CA 1
ATOM 1113 C C . ALA A 1 151 ? -26.964 2.853 49.415 1.00 53.19 151 ALA A C 1
ATOM 1115 O O . ALA A 1 151 ? -27.958 3.323 49.980 1.00 53.19 151 ALA A O 1
ATOM 1116 N N . PRO A 1 152 ? -26.409 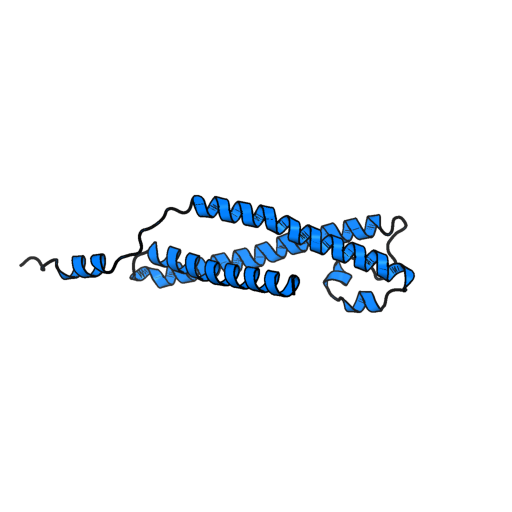1.688 49.804 1.00 54.91 152 PRO A N 1
ATOM 1117 C CA . PRO A 1 152 ? -26.876 0.976 50.985 1.00 54.91 152 PRO A CA 1
ATOM 1118 C C . PRO A 1 152 ? -26.658 1.857 52.224 1.00 54.91 152 PRO A C 1
ATOM 1120 O O . PRO A 1 152 ? -25.571 2.406 52.413 1.00 54.91 152 PRO A O 1
ATOM 1123 N N . ALA A 1 153 ? -27.736 2.027 52.994 1.00 50.75 153 ALA A N 1
ATOM 1124 C CA . ALA A 1 153 ? -27.818 2.838 54.209 1.00 50.75 153 ALA A CA 1
ATOM 1125 C C . ALA A 1 153 ? -26.935 2.317 55.353 1.00 50.75 153 ALA A C 1
ATOM 1127 O O . ALA A 1 153 ? -26.744 1.081 55.441 1.00 50.75 153 ALA A O 1
#

Foldseek 3Di:
DVVVVVVVVVVVVVVVVLVVCLQQQCQVDDPVCNVVSNVVSVVVVVVCVVVLCVVLVCLLQVQLQVQQCVLCVVDQPPQDHSVSCVVDVVSLVVDDPVRNVSSVVSNVRSVVRSVVVVVVVVVVVVVVVVVPDRRPRPDPVVVVVVVPDDDDD

InterPro domains:
  IPR036259 MFS transporter superfamily [SSF103473] (4-134)

Radius of gyration: 24.46 Å; chains: 1; bounding box: 52×24×83 Å

Organism: NCBI:txid449393